Protein AF-A0A960Y4C8-F1 (afdb_monomer_lite)

Foldseek 3Di:
DPVVVVVVVVVVVVVVVCVVVQVVVQVVLLVVQVVQADPVVLDGDDDPVNVCCVVCVVVVLVVLLVVLVVLLVCLVVPVVSVVCNVVSVVSNCCSCVPCNPCVPPPPPQFQQADDSSQDVSSNHDDDHDRSVDGRGDRNVVVVVVPDD

Sequence (148 aa):
MSLLLSKRWGWVFPLLCIIVLIPISNAYDVALSQLFYRPEIKKFTNTEFLSIVYRYAQLPALLTGIAAGLLWFAAPLLPKIKRYRPYLAVLALTLALGPGLLVNVVLKPNWGRPRPRHVIELGGEAKFRPFYSPNWGPWKRDFYKSMP

pLDDT: mean 85.05, std 11.82, range [46.34, 97.69]

Secondary structure (DSSP, 8-state):
--HHHHHHHHHHHHHHHHHHHHHHHHHHHHHHHHHHEETTTTEE---HHHHHHHHHTTHHHHHHHHHHHHHHHHGGG-HHHHTTHHHHHHHHHHHIIIIIIIIIIIIHHHS-PPPGGGBGGGTSSBPP--TTS---S-HHHHHHHS--

Structure (mmCIF, N/CA/C/O backbone):
data_AF-A0A960Y4C8-F1
#
_entry.id   AF-A0A960Y4C8-F1
#
loop_
_atom_site.group_PDB
_atom_site.id
_atom_site.type_symbol
_atom_site.label_atom_id
_atom_site.label_alt_id
_atom_site.label_comp_id
_atom_site.label_asym_id
_atom_site.label_entity_id
_atom_site.label_seq_id
_atom_site.pdbx_PDB_ins_code
_atom_site.Cartn_x
_atom_site.Cartn_y
_atom_site.Cartn_z
_atom_site.occupancy
_atom_site.B_iso_or_equiv
_atom_site.auth_seq_id
_atom_site.auth_comp_id
_atom_site.auth_asym_id
_atom_site.auth_atom_id
_atom_site.pdbx_PDB_model_num
ATOM 1 N N . MET A 1 1 ? -11.986 38.921 3.026 1.00 46.34 1 MET A N 1
ATOM 2 C CA . MET A 1 1 ? -12.014 38.083 1.801 1.00 46.34 1 MET A CA 1
ATOM 3 C C . MET A 1 1 ? -10.625 37.600 1.343 1.00 46.34 1 MET A C 1
ATOM 5 O O . MET A 1 1 ? -10.553 36.583 0.673 1.00 46.34 1 MET A O 1
ATOM 9 N N . SER A 1 2 ? -9.518 38.267 1.704 1.00 54.50 2 SER A N 1
ATOM 10 C CA . SER A 1 2 ? -8.148 37.930 1.255 1.00 54.50 2 SER A CA 1
ATOM 11 C C . SER A 1 2 ? -7.470 36.764 2.003 1.00 54.50 2 SER A C 1
ATOM 13 O O . SER A 1 2 ? -6.623 36.083 1.434 1.00 54.50 2 SER A O 1
ATOM 15 N N . LEU A 1 3 ? -7.869 36.475 3.247 1.00 53.94 3 LEU A N 1
ATOM 16 C CA . LEU A 1 3 ? -7.278 35.413 4.085 1.00 53.94 3 LEU A CA 1
ATOM 17 C C . LEU A 1 3 ? -7.682 33.977 3.692 1.00 53.94 3 LEU A C 1
ATOM 19 O O . LEU A 1 3 ? -6.977 33.026 4.017 1.00 53.94 3 LEU A O 1
ATOM 23 N N . LEU A 1 4 ? -8.797 33.800 2.974 1.00 55.81 4 LEU A N 1
ATOM 24 C CA . LEU A 1 4 ? -9.246 32.483 2.496 1.00 55.81 4 LEU A CA 1
ATOM 25 C C . LEU A 1 4 ? -8.538 32.046 1.202 1.00 55.81 4 LEU A C 1
ATOM 27 O O . LEU A 1 4 ? -8.484 30.848 0.921 1.00 55.81 4 LEU A O 1
ATOM 31 N N . LEU A 1 5 ? -7.975 32.988 0.433 1.00 54.94 5 LEU A N 1
ATOM 32 C CA . LEU A 1 5 ? -7.253 32.681 -0.804 1.00 54.94 5 LEU A CA 1
ATOM 33 C C . LEU A 1 5 ? -5.827 32.177 -0.543 1.00 54.94 5 LEU A C 1
ATOM 35 O O . LEU A 1 5 ? -5.425 31.207 -1.178 1.00 54.94 5 LEU A O 1
ATOM 39 N N . SER A 1 6 ? -5.081 32.747 0.411 1.00 60.97 6 SER A N 1
ATOM 40 C CA . SER A 1 6 ? -3.677 32.363 0.667 1.00 60.97 6 SER A CA 1
ATOM 41 C C . SER A 1 6 ? -3.518 30.922 1.172 1.00 60.97 6 SER A C 1
ATOM 43 O O . SER A 1 6 ? -2.559 30.239 0.819 1.00 60.97 6 SER A O 1
ATOM 45 N N . LYS A 1 7 ? -4.500 30.407 1.923 1.00 61.50 7 LYS A N 1
ATOM 46 C CA . LYS A 1 7 ? -4.479 29.043 2.480 1.00 61.50 7 LYS A CA 1
ATOM 47 C C . LYS A 1 7 ? -4.680 27.941 1.426 1.00 61.50 7 LYS A C 1
ATOM 49 O O . LYS A 1 7 ? -4.303 26.796 1.666 1.00 61.50 7 LYS A O 1
ATOM 54 N N . ARG A 1 8 ? -5.245 28.262 0.253 1.00 62.66 8 ARG A N 1
ATOM 55 C CA . ARG A 1 8 ? -5.460 27.296 -0.845 1.00 62.66 8 ARG A CA 1
ATOM 56 C C . ARG A 1 8 ? -4.193 27.039 -1.665 1.00 62.66 8 ARG A C 1
ATOM 58 O O . ARG A 1 8 ? -4.017 25.930 -2.159 1.00 62.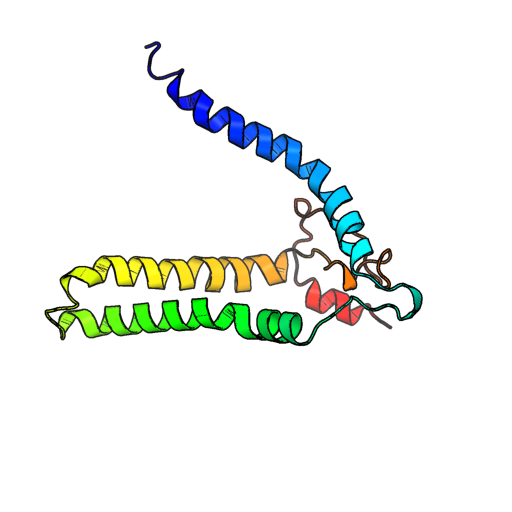66 8 ARG A O 1
ATOM 65 N N . TRP A 1 9 ? -3.277 28.006 -1.737 1.00 70.56 9 TRP A N 1
ATOM 66 C CA . TRP A 1 9 ? -2.018 27.870 -2.483 1.00 70.56 9 TRP A CA 1
ATOM 67 C C . TRP A 1 9 ? -1.063 26.828 -1.892 1.00 70.56 9 TRP A C 1
ATOM 69 O O . TRP A 1 9 ? -0.319 26.197 -2.642 1.00 70.56 9 TRP A O 1
ATOM 79 N N . GLY A 1 10 ? -1.154 26.566 -0.582 1.00 77.56 10 GLY A N 1
ATOM 80 C CA . GLY A 1 10 ? -0.379 25.510 0.078 1.00 77.56 10 GLY A CA 1
ATOM 81 C C . GLY A 1 10 ? -0.645 24.105 -0.475 1.00 77.56 10 GLY A C 1
ATOM 82 O O . GLY A 1 10 ? 0.245 23.265 -0.427 1.00 77.56 10 GLY A O 1
ATOM 83 N N . TRP A 1 11 ? -1.829 23.860 -1.053 1.00 82.44 11 TRP A N 1
ATOM 84 C CA . TRP A 1 11 ? -2.172 22.593 -1.716 1.00 82.44 11 TRP A CA 1
ATOM 85 C C . TRP A 1 11 ? -2.004 22.640 -3.237 1.00 82.44 11 TRP A C 1
ATOM 87 O O . TRP A 1 11 ? -1.771 21.609 -3.862 1.00 82.44 11 TRP A O 1
ATOM 97 N N . VAL A 1 12 ? -2.078 23.829 -3.840 1.00 85.06 12 VAL A N 1
ATOM 98 C CA . VAL A 1 12 ? -1.857 24.010 -5.284 1.00 85.06 12 VAL A CA 1
ATOM 99 C C . VAL A 1 12 ? -0.420 23.661 -5.654 1.00 85.06 12 VAL A C 1
ATOM 101 O O . VAL A 1 12 ? -0.205 22.957 -6.635 1.00 85.06 12 VAL A O 1
ATOM 104 N N . PHE A 1 13 ? 0.553 24.089 -4.848 1.00 87.38 13 PHE A N 1
ATOM 105 C CA . PHE A 1 13 ? 1.961 23.782 -5.087 1.00 87.38 13 PHE A CA 1
ATOM 106 C C . PHE A 1 13 ? 2.256 22.267 -5.138 1.00 87.38 13 PHE A C 1
ATOM 108 O O . PHE A 1 13 ? 2.740 21.813 -6.174 1.00 87.38 13 PHE A O 1
ATOM 115 N N . PRO A 1 14 ? 1.918 21.441 -4.122 1.00 88.00 14 PRO A N 1
ATOM 116 C CA . PRO A 1 14 ? 2.167 20.001 -4.193 1.00 88.00 14 PRO A CA 1
ATOM 117 C C . PRO A 1 14 ? 1.369 19.312 -5.308 1.00 88.00 14 PRO A C 1
ATOM 119 O O . PRO A 1 14 ? 1.888 18.385 -5.922 1.00 88.00 14 PRO A O 1
ATOM 122 N N . LEU A 1 15 ? 0.151 19.767 -5.627 1.00 88.38 15 LEU A N 1
ATOM 123 C CA . LEU A 1 15 ? -0.616 19.227 -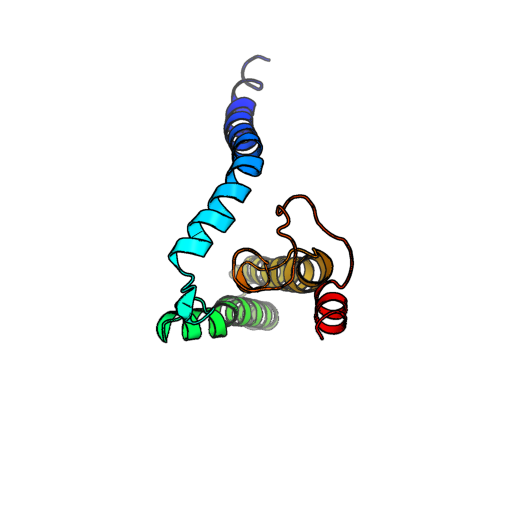6.758 1.00 88.38 15 LEU A CA 1
ATOM 124 C C . LEU A 1 15 ? 0.052 19.527 -8.104 1.00 88.38 15 LEU A C 1
ATOM 126 O O . LEU A 1 15 ? 0.157 18.632 -8.940 1.00 88.38 15 LEU A O 1
ATOM 130 N N . LEU A 1 16 ? 0.550 20.750 -8.301 1.00 88.06 16 LEU A N 1
ATOM 131 C CA . LEU A 1 16 ? 1.315 21.118 -9.493 1.00 88.06 16 LEU A CA 1
ATOM 132 C C . LEU A 1 16 ? 2.618 20.323 -9.583 1.00 88.06 16 LEU A C 1
ATOM 134 O O . LEU A 1 16 ? 2.922 19.791 -10.648 1.00 88.06 16 LEU A O 1
ATOM 138 N N . CYS A 1 17 ? 3.346 20.169 -8.472 1.00 86.62 17 CYS A N 1
ATOM 139 C CA . CYS A 1 17 ? 4.529 19.314 -8.426 1.00 86.62 17 CYS A CA 1
ATOM 140 C C . CYS A 1 17 ? 4.191 17.879 -8.838 1.00 86.62 17 CYS A C 1
ATOM 142 O O . CYS A 1 17 ? 4.893 17.315 -9.671 1.00 86.62 17 CYS A O 1
ATOM 144 N N . ILE A 1 18 ? 3.101 17.300 -8.323 1.00 85.69 18 ILE A N 1
ATOM 145 C CA . ILE A 1 18 ? 2.655 15.962 -8.729 1.00 85.69 18 ILE A CA 1
ATOM 146 C C . ILE A 1 18 ? 2.401 15.936 -10.238 1.00 85.69 18 ILE A C 1
ATOM 148 O O . ILE A 1 18 ? 3.001 15.114 -10.920 1.00 85.69 18 ILE A O 1
ATOM 152 N N . ILE A 1 19 ? 1.597 16.856 -10.778 1.00 86.12 19 ILE A N 1
ATOM 153 C CA . ILE A 1 19 ? 1.255 16.897 -12.211 1.00 86.12 19 ILE A CA 1
ATOM 154 C C . ILE A 1 19 ? 2.506 16.967 -13.098 1.00 86.12 19 ILE A C 1
ATOM 156 O O . ILE A 1 19 ? 2.594 16.237 -14.084 1.00 86.12 19 ILE A O 1
ATOM 160 N N . VAL A 1 20 ? 3.486 17.794 -12.728 1.00 85.31 20 VAL A N 1
ATOM 161 C CA . VAL A 1 20 ? 4.747 17.941 -13.472 1.00 85.31 20 VAL A CA 1
ATOM 162 C C . VAL A 1 20 ? 5.622 16.686 -13.364 1.00 85.31 20 VAL A C 1
ATOM 164 O O . VAL A 1 20 ? 6.256 16.290 -14.341 1.00 85.31 20 VAL A O 1
ATOM 167 N N . LEU A 1 21 ? 5.640 16.022 -12.206 1.00 83.00 21 LEU A N 1
ATOM 168 C CA . LEU A 1 21 ? 6.455 14.824 -11.975 1.00 83.00 21 LEU A CA 1
ATOM 169 C C . LEU A 1 21 ? 5.876 13.554 -12.626 1.00 83.00 21 LEU A C 1
ATOM 171 O O . LEU A 1 21 ? 6.634 12.628 -12.927 1.00 83.00 21 LEU A O 1
ATOM 175 N N . ILE A 1 22 ? 4.563 13.497 -12.882 1.00 81.44 22 ILE A N 1
ATOM 176 C CA . ILE A 1 22 ? 3.884 12.345 -13.507 1.00 81.44 22 ILE A CA 1
ATOM 177 C C . ILE A 1 22 ? 4.562 11.889 -14.820 1.00 81.44 22 ILE A C 1
ATOM 179 O O . ILE A 1 22 ? 4.958 10.723 -14.890 1.00 81.44 22 ILE A O 1
ATOM 183 N N . PRO A 1 23 ? 4.728 12.731 -15.860 1.00 78.25 23 PRO A N 1
ATOM 184 C CA . PRO A 1 23 ? 5.3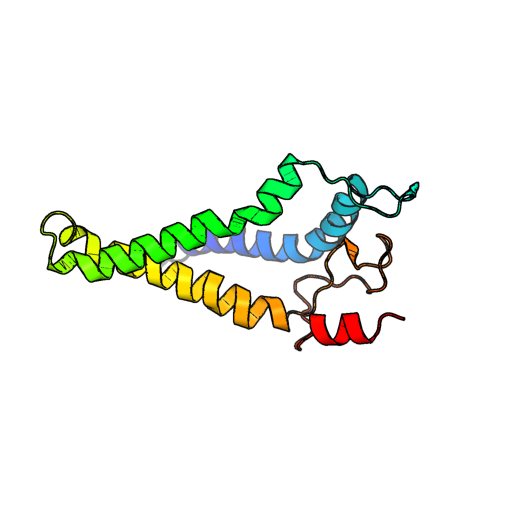06 12.294 -17.136 1.00 78.25 23 PRO A CA 1
ATOM 185 C C . PRO A 1 23 ? 6.788 11.924 -17.019 1.00 78.25 23 PRO A C 1
ATOM 187 O O . PRO A 1 23 ? 7.244 10.977 -17.660 1.00 78.25 23 PRO A O 1
ATOM 190 N N . ILE A 1 24 ? 7.514 12.632 -16.152 1.00 79.06 24 ILE A N 1
ATOM 191 C CA . ILE A 1 24 ? 8.944 12.436 -15.905 1.00 79.06 24 ILE A CA 1
ATOM 192 C C . ILE A 1 24 ? 9.207 11.057 -15.268 1.00 79.06 24 ILE A C 1
ATOM 194 O O . ILE A 1 24 ? 10.202 10.398 -15.572 1.00 79.06 24 ILE A O 1
ATOM 198 N N . SER A 1 25 ? 8.285 10.574 -14.431 1.00 78.75 25 SER A N 1
ATOM 199 C CA . SER A 1 25 ? 8.437 9.298 -13.722 1.00 78.75 25 SER A CA 1
ATOM 200 C C . SER A 1 25 ? 8.579 8.072 -14.637 1.00 78.75 25 SER A C 1
ATOM 202 O O . SER A 1 25 ? 9.204 7.095 -14.237 1.00 78.75 25 SER A O 1
ATOM 204 N N . ASN A 1 26 ? 8.058 8.114 -15.869 1.00 80.25 26 ASN A N 1
ATOM 205 C CA . ASN A 1 26 ? 8.095 6.967 -16.783 1.00 80.25 26 ASN A CA 1
ATOM 206 C C . ASN A 1 26 ? 9.513 6.640 -17.263 1.00 80.25 26 ASN A C 1
ATOM 208 O O . ASN A 1 26 ? 9.893 5.473 -17.315 1.00 80.25 26 ASN A O 1
ATOM 212 N N . ALA A 1 27 ? 10.289 7.671 -17.610 1.00 77.25 27 ALA A N 1
ATOM 213 C CA . ALA A 1 27 ? 11.667 7.497 -18.057 1.00 77.25 27 ALA A CA 1
ATOM 214 C C . ALA A 1 27 ? 12.534 6.952 -16.914 1.00 77.25 27 ALA A C 1
ATOM 216 O O . ALA A 1 27 ? 13.333 6.037 -17.113 1.00 77.25 27 ALA A O 1
ATOM 217 N N . TYR A 1 28 ? 12.312 7.457 -15.696 1.00 83.25 28 TYR A N 1
ATOM 218 C CA . TYR A 1 28 ? 13.007 6.973 -14.508 1.00 83.25 28 TYR A CA 1
ATOM 219 C C . TYR A 1 28 ? 12.604 5.549 -14.114 1.00 83.25 28 TYR A C 1
ATOM 221 O O . TYR A 1 28 ? 13.466 4.795 -13.682 1.00 83.25 28 TYR A O 1
ATOM 229 N N . ASP A 1 29 ? 11.345 5.143 -14.295 1.00 82.12 29 ASP A N 1
ATOM 230 C CA . ASP A 1 29 ? 10.884 3.778 -13.989 1.00 82.12 29 ASP A CA 1
ATOM 231 C C . ASP A 1 29 ? 11.668 2.716 -14.781 1.00 82.12 29 ASP A C 1
ATOM 233 O O . ASP A 1 29 ? 12.156 1.737 -14.207 1.00 82.12 29 ASP A O 1
ATOM 237 N N . VAL A 1 30 ? 11.862 2.935 -16.088 1.00 82.50 30 VAL A N 1
ATOM 238 C CA . VAL A 1 30 ? 12.650 2.027 -16.941 1.00 82.50 30 VAL A CA 1
ATOM 239 C C . VAL A 1 30 ? 14.142 2.144 -16.636 1.00 82.50 30 VAL A C 1
ATOM 241 O O . VAL A 1 30 ? 14.790 1.119 -16.424 1.00 82.50 30 VAL A O 1
ATOM 244 N N . ALA A 1 31 ? 14.681 3.365 -16.545 1.00 87.19 31 ALA A N 1
ATOM 245 C CA . ALA A 1 31 ? 16.104 3.584 -16.280 1.00 87.19 31 ALA A CA 1
ATOM 246 C C . ALA A 1 31 ? 16.549 2.972 -14.940 1.00 87.19 31 ALA A C 1
ATOM 248 O O . ALA A 1 31 ? 17.568 2.290 -14.870 1.00 87.19 31 ALA A O 1
ATOM 249 N N . LEU A 1 32 ? 15.753 3.136 -13.878 1.00 87.94 32 LEU A N 1
ATOM 250 C CA . LEU A 1 32 ? 16.022 2.514 -12.580 1.00 87.94 32 LEU A CA 1
ATOM 251 C C . LEU A 1 32 ? 15.889 0.992 -12.645 1.00 87.94 32 LEU A C 1
ATOM 253 O O . LEU A 1 32 ? 16.686 0.283 -12.035 1.00 87.94 32 LEU A O 1
ATOM 257 N N . SER A 1 33 ? 14.916 0.471 -13.398 1.00 88.25 33 SER A N 1
ATOM 258 C CA . SER A 1 33 ? 14.748 -0.977 -13.569 1.00 88.25 33 SER A CA 1
ATOM 259 C C . SER A 1 33 ? 15.947 -1.621 -14.274 1.00 88.25 33 SER A C 1
ATOM 261 O O . SER A 1 33 ? 16.321 -2.742 -13.926 1.00 88.25 33 SER A O 1
ATOM 263 N N . GLN A 1 34 ? 16.580 -0.914 -15.215 1.00 88.00 34 GLN A N 1
ATOM 264 C CA . GLN A 1 34 ? 17.784 -1.383 -15.911 1.00 88.00 34 GLN A CA 1
ATOM 265 C C . GLN A 1 34 ? 18.978 -1.568 -14.965 1.00 88.00 34 GLN A C 1
ATOM 267 O O . GLN A 1 34 ? 19.735 -2.514 -15.150 1.00 88.00 34 GLN A O 1
ATOM 272 N N . LEU A 1 35 ? 19.106 -0.755 -13.907 1.00 89.19 35 LEU A N 1
ATOM 273 C CA . LEU A 1 35 ? 20.189 -0.892 -12.917 1.00 89.19 35 LEU A CA 1
ATOM 274 C C . LEU A 1 35 ? 20.169 -2.243 -12.185 1.00 89.19 35 LEU A C 1
ATOM 276 O O . LEU A 1 35 ? 21.207 -2.733 -11.747 1.00 89.19 35 LEU A O 1
ATOM 280 N N . PHE A 1 36 ? 18.990 -2.855 -12.045 1.00 88.50 36 PHE A N 1
ATOM 281 C CA . PHE A 1 36 ? 18.823 -4.144 -11.368 1.00 88.50 36 PHE A CA 1
ATOM 282 C C . PHE A 1 36 ? 18.724 -5.325 -12.337 1.00 88.50 36 PHE A C 1
ATOM 284 O O . PHE A 1 36 ? 18.732 -6.479 -11.892 1.00 88.50 36 PHE A O 1
ATOM 291 N N . TYR A 1 37 ? 18.619 -5.063 -13.639 1.00 89.81 37 TYR A N 1
ATOM 292 C CA . TYR A 1 37 ? 18.473 -6.078 -14.672 1.00 89.81 37 TYR A CA 1
ATOM 293 C C . TYR A 1 37 ? 19.840 -6.534 -15.187 1.00 89.81 37 TYR A C 1
ATOM 295 O O . TYR A 1 37 ? 20.674 -5.722 -15.577 1.00 89.81 37 TYR A O 1
ATOM 303 N N . ARG A 1 38 ? 20.073 -7.850 -15.210 1.00 88.19 38 ARG A N 1
ATOM 304 C CA . ARG A 1 38 ? 21.286 -8.445 -15.780 1.00 88.19 38 ARG A CA 1
ATOM 305 C C . ARG A 1 38 ? 20.976 -8.976 -17.183 1.00 88.19 38 ARG A C 1
ATOM 307 O O . ARG A 1 38 ? 20.319 -10.019 -17.281 1.00 88.19 38 ARG A O 1
ATOM 314 N N . PRO A 1 39 ? 21.432 -8.298 -18.256 1.00 85.88 39 PRO A N 1
ATOM 315 C CA . PRO A 1 39 ? 21.081 -8.666 -19.628 1.00 85.88 39 PRO A CA 1
ATOM 316 C C . PRO A 1 39 ? 21.636 -10.037 -20.034 1.00 85.88 39 PRO A C 1
ATOM 318 O O . PRO A 1 39 ? 20.961 -10.764 -20.755 1.00 85.88 39 PRO A O 1
ATOM 321 N N . GLU A 1 40 ? 22.799 -10.427 -19.503 1.00 86.94 40 GLU A N 1
ATOM 322 C CA . GLU A 1 40 ? 23.464 -11.712 -19.780 1.00 86.94 40 GLU A CA 1
ATOM 323 C C . GLU A 1 40 ? 22.592 -12.922 -19.424 1.00 86.94 40 GLU A C 1
ATOM 325 O O . GLU A 1 40 ? 22.484 -13.877 -20.186 1.00 86.94 40 GLU A O 1
ATOM 330 N N . ILE A 1 41 ? 21.928 -12.863 -18.268 1.00 84.75 41 ILE A N 1
ATOM 331 C CA . ILE A 1 41 ? 21.103 -13.955 -17.732 1.00 84.75 41 ILE A CA 1
ATOM 332 C C . ILE A 1 41 ? 19.598 -13.696 -17.888 1.00 84.75 41 ILE A C 1
ATOM 334 O O . ILE A 1 41 ? 18.791 -14.472 -17.373 1.00 84.75 41 ILE A O 1
ATOM 338 N N . LYS A 1 42 ? 19.219 -12.589 -18.545 1.00 83.25 42 LYS A N 1
ATOM 339 C CA . LYS A 1 42 ? 17.837 -12.100 -18.714 1.00 83.25 42 LYS A CA 1
ATOM 340 C C . LYS A 1 42 ? 17.007 -12.117 -17.423 1.00 83.25 42 LYS A C 1
ATOM 342 O O . LYS A 1 42 ? 15.834 -12.494 -17.413 1.00 83.25 42 LYS A O 1
ATOM 347 N N . LYS A 1 43 ? 17.618 -11.743 -16.295 1.00 84.19 43 LYS A N 1
ATOM 348 C CA . LYS A 1 43 ? 16.985 -11.793 -14.966 1.00 84.19 43 LYS A CA 1
ATOM 349 C C . LYS A 1 43 ? 17.274 -10.538 -14.158 1.00 84.19 43 LYS A C 1
ATOM 351 O O . LYS A 1 43 ? 18.333 -9.930 -14.263 1.00 84.19 43 LYS A O 1
ATOM 356 N N . PHE A 1 44 ? 16.319 -10.189 -13.304 1.00 86.12 44 PHE A N 1
ATOM 357 C CA . PHE A 1 44 ? 16.513 -9.170 -12.281 1.00 86.12 44 PHE A CA 1
ATOM 358 C C . PHE A 1 44 ? 17.330 -9.738 -11.128 1.00 86.12 44 PHE A C 1
ATOM 360 O O . PHE A 1 44 ? 17.165 -10.900 -10.748 1.00 86.12 44 PHE A O 1
ATOM 367 N N . THR A 1 45 ? 18.180 -8.895 -10.554 1.00 85.81 45 THR A N 1
ATOM 368 C CA . THR A 1 45 ? 18.899 -9.201 -9.322 1.00 85.81 45 THR A CA 1
ATOM 369 C C . THR A 1 45 ? 17.879 -9.431 -8.213 1.00 85.81 45 THR A C 1
ATOM 371 O O . THR A 1 45 ? 17.064 -8.562 -7.911 1.00 85.81 45 THR A O 1
ATOM 374 N N . ASN A 1 46 ? 17.911 -10.621 -7.623 1.00 85.06 46 ASN A N 1
ATOM 375 C CA . ASN A 1 46 ? 17.044 -10.994 -6.519 1.00 85.06 46 ASN A CA 1
ATOM 376 C C . ASN A 1 46 ? 17.918 -11.541 -5.396 1.00 85.06 46 ASN A C 1
ATOM 378 O O . ASN A 1 46 ? 18.670 -12.491 -5.607 1.00 85.06 46 ASN A O 1
ATOM 382 N N . THR A 1 47 ? 17.835 -10.925 -4.224 1.00 89.00 47 THR A N 1
ATOM 383 C CA . THR A 1 47 ? 18.473 -11.432 -3.010 1.00 89.00 47 THR A CA 1
ATOM 384 C C . THR A 1 47 ? 17.461 -12.244 -2.215 1.00 89.00 47 THR A C 1
ATOM 386 O O . THR A 1 47 ? 16.250 -12.043 -2.330 1.00 89.00 47 THR A O 1
ATOM 389 N N . GLU A 1 48 ? 17.943 -13.149 -1.369 1.00 89.69 48 GLU A N 1
ATOM 390 C CA . GLU A 1 48 ? 17.070 -13.924 -0.487 1.00 89.69 48 GLU A CA 1
ATOM 391 C C . GLU A 1 48 ? 16.193 -13.003 0.377 1.00 89.69 48 GLU A C 1
ATOM 393 O O . GLU A 1 48 ? 14.976 -13.179 0.441 1.00 89.69 48 GLU A O 1
ATOM 398 N N . PHE A 1 49 ? 16.776 -11.925 0.908 1.00 92.06 49 PHE A N 1
ATOM 399 C CA . PHE A 1 49 ? 16.047 -10.890 1.639 1.00 92.06 49 PHE A CA 1
ATOM 400 C C . PHE A 1 49 ? 14.906 -10.262 0.821 1.00 92.06 49 PHE A C 1
ATOM 402 O O . PHE A 1 49 ? 13.770 -10.204 1.293 1.00 92.06 49 PHE A O 1
ATOM 409 N N . LEU A 1 50 ? 15.167 -9.833 -0.421 1.00 88.69 50 LEU A N 1
ATOM 410 C CA . LEU A 1 50 ? 14.132 -9.257 -1.290 1.00 88.69 50 LEU A CA 1
ATOM 411 C C . LEU A 1 50 ? 13.008 -10.257 -1.569 1.00 88.69 50 LEU A C 1
ATOM 413 O O . LEU A 1 50 ? 11.841 -9.869 -1.610 1.00 88.69 50 LEU A O 1
ATOM 417 N N . SER A 1 51 ? 13.338 -11.540 -1.715 1.00 88.50 51 SER A N 1
ATOM 418 C CA . SER A 1 51 ? 12.345 -12.591 -1.935 1.00 88.50 51 SER A CA 1
ATOM 419 C C . SER A 1 51 ? 11.423 -12.793 -0.723 1.00 88.50 51 SER A C 1
ATOM 421 O O . SER A 1 51 ? 10.208 -12.937 -0.894 1.00 88.50 51 SER A O 1
ATOM 423 N N . ILE A 1 52 ? 11.976 -12.721 0.494 1.00 92.62 52 ILE A N 1
ATOM 424 C CA . ILE A 1 52 ? 11.232 -12.795 1.759 1.00 92.62 52 ILE A CA 1
ATOM 425 C C . ILE A 1 52 ? 10.300 -11.591 1.871 1.00 92.62 52 ILE A C 1
ATOM 427 O O . ILE A 1 52 ? 9.095 -11.759 2.071 1.00 92.62 52 ILE A O 1
ATOM 431 N N . VAL A 1 53 ? 10.827 -10.381 1.669 1.00 92.69 53 VAL A N 1
ATOM 432 C CA . VAL A 1 53 ? 10.022 -9.153 1.700 1.00 92.69 53 VAL A CA 1
ATOM 433 C C . VAL A 1 53 ? 8.913 -9.220 0.653 1.00 92.69 53 VAL A C 1
ATOM 435 O O . VAL A 1 53 ? 7.756 -8.980 0.977 1.00 92.69 53 VAL A O 1
ATOM 438 N N . TYR A 1 54 ? 9.216 -9.620 -0.583 1.00 87.50 54 TYR A N 1
ATOM 439 C CA . TYR A 1 54 ? 8.218 -9.727 -1.648 1.00 87.50 54 TYR A CA 1
ATOM 440 C C . TYR A 1 54 ? 7.090 -10.708 -1.304 1.00 87.50 54 TYR A C 1
ATOM 442 O O . TYR A 1 54 ? 5.922 -10.426 -1.580 1.00 87.50 54 TYR A O 1
ATOM 450 N N . ARG A 1 55 ? 7.425 -11.848 -0.685 1.00 90.00 55 ARG A N 1
ATOM 451 C CA . ARG A 1 55 ? 6.453 -12.883 -0.311 1.00 90.00 55 ARG A CA 1
ATOM 452 C C . ARG A 1 55 ? 5.596 -12.476 0.887 1.00 90.00 55 ARG A C 1
ATOM 454 O O . ARG A 1 55 ? 4.404 -12.771 0.898 1.00 90.00 55 ARG A O 1
ATOM 461 N N . TYR A 1 56 ? 6.181 -11.801 1.875 1.00 93.44 56 TYR A N 1
ATOM 462 C CA . TYR A 1 56 ? 5.530 -11.561 3.165 1.00 93.44 56 TYR A CA 1
ATOM 463 C C . TYR A 1 56 ? 5.117 -10.111 3.420 1.00 93.44 56 TYR A C 1
ATOM 465 O O . TYR A 1 56 ? 4.428 -9.860 4.403 1.00 93.44 56 TYR A O 1
ATOM 473 N N . ALA A 1 57 ? 5.429 -9.159 2.535 1.00 91.00 57 ALA A N 1
ATOM 474 C CA . ALA A 1 57 ? 5.061 -7.745 2.703 1.00 91.00 57 ALA A CA 1
ATOM 475 C C . ALA A 1 57 ? 3.552 -7.513 2.890 1.00 91.00 57 ALA A C 1
ATOM 477 O O . ALA A 1 57 ? 3.142 -6.510 3.469 1.00 91.00 57 ALA A O 1
ATOM 478 N N . GLN A 1 58 ? 2.710 -8.429 2.408 1.00 90.56 58 GLN A N 1
ATOM 479 C CA . GLN A 1 58 ? 1.257 -8.337 2.552 1.00 90.56 58 GLN A CA 1
ATOM 480 C C . GLN A 1 58 ? 0.754 -8.830 3.916 1.00 90.56 58 GLN A C 1
ATOM 482 O O . GLN A 1 58 ? -0.322 -8.412 4.346 1.00 90.56 58 GLN A O 1
ATOM 487 N N . LEU A 1 59 ? 1.516 -9.691 4.603 1.00 93.88 59 LEU A N 1
ATOM 488 C CA . LEU A 1 59 ? 1.081 -10.306 5.856 1.00 93.88 59 LEU A CA 1
ATOM 489 C C . LEU A 1 59 ? 0.861 -9.287 6.977 1.00 93.88 59 LEU A C 1
ATOM 491 O O . LEU A 1 59 ? -0.205 -9.350 7.579 1.00 93.88 59 LEU A O 1
ATOM 495 N N . PRO A 1 60 ? 1.759 -8.318 7.254 1.00 94.06 60 PRO A N 1
ATOM 496 C CA . PRO A 1 60 ? 1.538 -7.367 8.343 1.00 94.06 60 PRO A CA 1
ATOM 497 C C . PRO A 1 60 ? 0.224 -6.599 8.195 1.00 94.06 60 PRO A C 1
ATOM 499 O O . PRO A 1 60 ? -0.536 -6.484 9.155 1.00 94.06 60 PRO A O 1
ATOM 502 N N . ALA A 1 61 ? -0.089 -6.135 6.982 1.00 93.06 61 ALA A N 1
ATOM 503 C CA . ALA A 1 61 ? -1.339 -5.435 6.703 1.00 93.06 61 ALA A CA 1
ATOM 504 C C . ALA A 1 61 ? -2.560 -6.352 6.886 1.00 93.06 61 ALA A C 1
ATOM 506 O O . ALA A 1 61 ? -3.543 -5.946 7.506 1.00 93.06 61 ALA A O 1
ATOM 507 N N . LEU A 1 62 ? -2.484 -7.594 6.397 1.00 94.00 62 LEU A N 1
ATOM 508 C CA . LEU A 1 62 ? -3.561 -8.574 6.542 1.00 94.00 62 LEU A CA 1
ATOM 509 C C . LEU A 1 62 ? -3.809 -8.927 8.014 1.00 94.00 62 LEU A C 1
ATOM 511 O O . LEU A 1 62 ? -4.942 -8.838 8.480 1.00 94.00 62 LEU A O 1
ATOM 515 N N . LEU A 1 63 ? -2.754 -9.275 8.753 1.00 96.69 63 LEU A N 1
ATOM 516 C CA . LEU A 1 63 ? -2.829 -9.625 10.171 1.00 96.69 63 LEU A CA 1
ATOM 517 C C . LEU A 1 63 ? -3.356 -8.454 11.001 1.00 96.69 63 LEU A C 1
ATOM 519 O O . LEU A 1 63 ? -4.215 -8.655 11.854 1.00 96.69 63 LEU A O 1
ATOM 523 N N . THR A 1 64 ? -2.912 -7.229 10.707 1.00 96.69 64 THR A N 1
ATOM 524 C CA . THR A 1 64 ? -3.401 -6.020 11.386 1.00 96.69 64 THR A CA 1
ATOM 525 C C . THR A 1 64 ? -4.887 -5.790 11.116 1.00 96.69 64 THR A C 1
ATOM 527 O O . THR A 1 64 ? -5.640 -5.515 12.047 1.00 96.69 64 THR A O 1
ATOM 530 N N . GLY A 1 65 ? -5.333 -5.942 9.865 1.00 96.38 65 GLY A N 1
ATOM 531 C CA . GLY A 1 65 ? -6.745 -5.800 9.501 1.00 96.38 65 GLY A CA 1
ATOM 532 C C . GLY A 1 65 ? -7.633 -6.859 10.156 1.00 96.38 65 GLY A C 1
ATOM 533 O O . GLY A 1 65 ? -8.672 -6.518 10.722 1.00 96.38 65 GLY A O 1
ATOM 534 N N . ILE A 1 66 ? -7.199 -8.124 10.144 1.00 97.00 66 ILE A N 1
ATOM 535 C CA . ILE A 1 66 ? -7.913 -9.233 10.794 1.00 97.00 66 ILE A CA 1
ATOM 536 C C . ILE A 1 66 ? -7.974 -9.012 12.306 1.00 97.00 66 ILE A C 1
ATOM 538 O O . ILE A 1 66 ? -9.058 -9.062 12.883 1.00 97.00 66 ILE A O 1
ATOM 542 N N . ALA A 1 67 ? -6.842 -8.715 12.948 1.00 97.62 67 ALA A N 1
ATOM 543 C CA . ALA A 1 67 ? -6.793 -8.463 14.385 1.00 97.62 67 ALA A CA 1
ATOM 544 C C . ALA A 1 67 ? -7.692 -7.282 14.776 1.00 97.62 67 ALA A C 1
ATOM 546 O O . ALA A 1 67 ? -8.455 -7.386 15.735 1.00 97.62 67 ALA A O 1
ATOM 547 N N . ALA A 1 68 ? -7.673 -6.189 14.006 1.00 97.12 68 ALA A N 1
ATOM 548 C CA . ALA A 1 68 ? -8.552 -5.047 14.233 1.00 97.12 68 ALA A CA 1
ATOM 549 C C . ALA A 1 68 ? -10.038 -5.427 14.122 1.00 97.12 68 ALA A C 1
ATOM 551 O O . ALA A 1 68 ? -10.830 -5.028 14.974 1.00 97.12 68 ALA A O 1
ATOM 552 N N . GLY A 1 69 ? -10.411 -6.237 13.125 1.00 96.88 69 GLY A N 1
ATOM 553 C CA . GLY A 1 69 ? -11.778 -6.734 12.953 1.00 96.88 69 GLY A CA 1
ATOM 554 C C . GLY A 1 69 ? -12.238 -7.643 14.098 1.00 96.88 69 GLY A C 1
ATOM 555 O O . GLY A 1 69 ? -13.329 -7.452 14.637 1.00 96.88 69 GLY A O 1
ATOM 556 N N . LEU A 1 70 ? -11.390 -8.583 14.527 1.00 97.44 70 LEU A N 1
ATOM 557 C CA . LEU A 1 70 ? -11.684 -9.478 15.652 1.00 97.44 70 LEU A CA 1
ATOM 558 C C . LEU A 1 70 ? -11.821 -8.703 16.968 1.00 97.44 70 LEU A C 1
ATOM 560 O O . LEU A 1 70 ? -12.785 -8.900 17.708 1.00 97.44 70 LEU A O 1
ATOM 564 N N . LEU A 1 71 ? -10.900 -7.776 17.242 1.00 96.88 71 LEU A N 1
ATOM 565 C CA . LEU A 1 71 ? -10.965 -6.926 18.431 1.00 96.88 71 LEU A CA 1
ATOM 566 C C . LEU A 1 71 ? -12.172 -5.988 18.390 1.00 96.88 71 LEU A C 1
ATOM 568 O O . LEU A 1 71 ? -12.785 -5.751 19.427 1.00 96.88 71 LEU A O 1
ATOM 572 N N . TRP A 1 72 ? -12.548 -5.474 17.216 1.00 97.44 72 TRP A N 1
ATOM 573 C CA . TRP A 1 72 ? -13.757 -4.668 17.054 1.00 97.44 72 TRP A CA 1
ATOM 574 C C . TRP A 1 72 ? -15.024 -5.451 17.414 1.00 97.44 72 TRP A C 1
ATOM 576 O O . TRP A 1 72 ? -15.915 -4.909 18.080 1.00 97.44 72 TRP A O 1
ATOM 586 N N . PHE A 1 73 ? -15.084 -6.719 16.999 1.00 96.50 73 PHE A N 1
ATOM 587 C CA . PHE A 1 73 ? -16.188 -7.626 17.300 1.00 96.50 73 PHE A CA 1
ATOM 588 C C . PHE A 1 73 ? -16.231 -8.000 18.789 1.00 96.50 73 PHE A C 1
ATOM 590 O O . PHE A 1 73 ? -17.299 -7.974 19.393 1.00 96.50 73 PHE A O 1
ATOM 597 N N . ALA A 1 74 ? -15.073 -8.261 19.405 1.00 96.19 74 ALA A N 1
ATOM 598 C CA . ALA A 1 74 ? -14.957 -8.602 20.825 1.00 96.19 74 ALA A CA 1
ATOM 599 C C . ALA A 1 74 ? -15.068 -7.390 21.777 1.00 96.19 74 ALA A C 1
ATOM 601 O O . ALA A 1 74 ? -15.340 -7.558 22.966 1.00 96.19 74 ALA A O 1
ATOM 602 N N . ALA A 1 75 ? -14.884 -6.160 21.284 1.00 95.56 75 ALA A N 1
ATOM 603 C CA . ALA A 1 75 ? -14.856 -4.936 22.091 1.00 95.56 75 ALA A CA 1
ATOM 604 C C . ALA A 1 75 ? -16.065 -4.720 23.031 1.00 95.56 75 ALA A C 1
ATOM 606 O O . ALA A 1 75 ? -15.852 -4.188 24.122 1.00 95.56 75 ALA A O 1
ATOM 607 N N . PRO A 1 76 ? -17.317 -5.098 22.691 1.00 93.62 76 PRO A N 1
ATOM 608 C CA . PRO A 1 76 ? -18.450 -4.988 23.616 1.00 93.62 76 PRO A CA 1
ATOM 609 C C . PRO A 1 76 ? -18.299 -5.834 24.886 1.00 93.62 76 PRO A C 1
ATOM 611 O O . PRO A 1 76 ? -18.822 -5.442 25.926 1.00 93.62 76 PRO A O 1
ATOM 614 N N . LEU A 1 77 ? -17.569 -6.952 24.806 1.00 95.31 77 LEU A N 1
ATOM 615 C CA . LEU A 1 77 ? -17.333 -7.891 25.909 1.00 95.31 77 LEU A CA 1
ATOM 616 C C . LEU A 1 77 ? -16.102 -7.515 26.750 1.00 95.31 77 LEU A C 1
ATOM 618 O O . LEU A 1 77 ? -15.897 -8.060 27.830 1.00 95.31 77 LEU A O 1
ATOM 622 N N . LEU A 1 78 ? -15.272 -6.583 26.268 1.00 93.88 78 LEU A N 1
ATOM 623 C CA . LEU A 1 78 ? -13.985 -6.224 26.864 1.00 93.88 78 LEU A CA 1
ATOM 624 C C . LEU A 1 78 ? -13.972 -4.731 27.239 1.00 93.88 78 LEU A C 1
ATOM 626 O O . LEU A 1 78 ? -13.657 -3.889 26.391 1.00 93.88 78 LEU A O 1
ATOM 630 N N . PRO A 1 79 ? -14.245 -4.364 28.510 1.00 90.19 79 PRO A N 1
ATOM 631 C CA . PRO A 1 79 ? -14.364 -2.967 28.945 1.00 90.19 79 PRO A CA 1
ATOM 632 C C . PRO A 1 79 ? -13.142 -2.105 28.601 1.00 90.19 79 PRO A C 1
ATOM 634 O O . PRO A 1 79 ? -13.288 -0.952 28.200 1.00 90.19 79 PRO A O 1
ATOM 637 N N . LYS A 1 80 ? -11.937 -2.691 28.680 1.00 93.56 80 LYS A N 1
ATOM 638 C CA . LYS A 1 80 ? -10.665 -2.030 28.342 1.00 93.56 80 LYS A CA 1
ATOM 639 C C . LYS A 1 80 ? -10.556 -1.658 26.856 1.00 93.56 80 LYS A C 1
ATOM 641 O O . LYS A 1 80 ? -9.912 -0.671 26.522 1.00 93.56 80 LYS A O 1
ATOM 646 N N . ILE A 1 81 ? -11.188 -2.432 25.970 1.00 92.88 81 ILE A N 1
ATOM 647 C CA . ILE A 1 81 ? -11.097 -2.276 24.507 1.00 92.88 81 ILE A CA 1
ATOM 648 C C . ILE A 1 81 ? -12.284 -1.483 23.952 1.00 92.88 81 ILE A C 1
ATOM 650 O O . ILE A 1 81 ? -12.163 -0.837 22.913 1.00 92.88 81 ILE A O 1
ATOM 654 N N . LYS A 1 82 ? -13.416 -1.451 24.666 1.00 93.25 82 LYS A N 1
ATOM 655 C CA . LYS A 1 82 ? -14.642 -0.748 24.257 1.00 93.25 82 LYS A CA 1
ATOM 656 C C . LYS A 1 82 ? -14.398 0.702 23.818 1.00 93.25 82 LYS A C 1
ATOM 658 O O . LYS A 1 82 ? -14.958 1.125 22.808 1.00 93.25 82 LYS A O 1
ATOM 663 N N . ARG A 1 83 ? -13.518 1.440 24.515 1.00 95.19 83 ARG A N 1
ATOM 664 C CA . ARG A 1 83 ? -13.130 2.822 24.157 1.00 95.19 83 ARG A CA 1
ATOM 665 C C . ARG A 1 83 ? -12.462 2.919 22.779 1.00 95.19 83 ARG A C 1
ATOM 667 O O . ARG A 1 83 ? -12.586 3.945 22.117 1.00 95.19 83 ARG A O 1
ATOM 674 N N . TYR A 1 84 ? -11.780 1.863 22.340 1.00 96.00 84 TYR A N 1
ATOM 675 C CA . TYR A 1 84 ? -11.047 1.823 21.076 1.00 96.00 84 TYR A CA 1
ATOM 676 C C . TYR A 1 84 ? -11.861 1.289 19.894 1.00 96.00 84 TYR A C 1
ATOM 678 O O . TYR A 1 84 ? -11.398 1.349 18.755 1.00 96.00 84 TYR A O 1
ATOM 686 N N . ARG A 1 85 ? -13.087 0.806 20.133 1.00 95.38 85 ARG A N 1
ATOM 687 C CA . ARG A 1 85 ? -13.963 0.230 19.105 1.00 95.38 85 ARG A CA 1
ATOM 688 C C . ARG A 1 85 ? -14.097 1.092 17.835 1.00 95.38 85 ARG A C 1
ATOM 690 O O . ARG A 1 85 ? -13.915 0.528 16.762 1.00 95.38 85 ARG A O 1
ATOM 697 N N . PRO A 1 86 ? -14.349 2.416 17.869 1.00 96.62 86 PRO A N 1
ATOM 698 C CA . PRO A 1 86 ? -14.431 3.188 16.624 1.00 96.62 86 PRO A CA 1
ATOM 699 C C . PRO A 1 86 ? -13.116 3.172 15.826 1.00 96.62 86 PRO A C 1
ATOM 701 O O . PRO A 1 86 ? -13.148 3.004 14.611 1.00 96.62 86 PRO A O 1
ATOM 704 N N . TYR A 1 87 ? -11.959 3.252 16.490 1.00 97.19 87 TYR A N 1
ATOM 705 C CA . TYR A 1 87 ? -10.655 3.211 15.818 1.00 97.19 87 TYR A CA 1
ATOM 706 C C . TYR A 1 87 ? -10.365 1.840 15.199 1.00 97.19 87 TYR A C 1
ATOM 708 O O . TYR A 1 87 ? -9.854 1.767 14.084 1.00 97.19 87 TYR A O 1
ATOM 716 N N . LEU A 1 88 ? -10.742 0.754 15.884 1.00 97.12 88 LEU A N 1
ATOM 717 C CA . LEU A 1 88 ? -10.625 -0.608 15.357 1.00 97.12 88 LEU A CA 1
ATOM 718 C C . LEU A 1 88 ? -11.499 -0.810 14.110 1.00 97.12 88 LEU A C 1
ATOM 720 O O . LEU A 1 88 ? -11.038 -1.409 13.142 1.00 97.12 88 LEU A O 1
ATOM 724 N N . ALA A 1 89 ? -12.719 -0.255 14.101 1.00 97.06 89 ALA A N 1
ATOM 725 C CA . ALA A 1 89 ? -13.579 -0.255 12.915 1.00 97.06 89 ALA A CA 1
ATOM 726 C C . ALA A 1 89 ? -12.931 0.494 11.753 1.00 97.06 89 ALA A C 1
ATOM 728 O O . ALA A 1 89 ? -12.846 -0.049 10.656 1.00 97.06 89 ALA A O 1
ATOM 729 N N . VAL A 1 90 ? -12.454 1.720 11.988 1.00 97.69 90 VAL A N 1
ATOM 730 C CA . VAL A 1 90 ? -11.800 2.520 10.944 1.00 97.69 90 VAL A CA 1
ATOM 731 C C . VAL A 1 90 ? -10.596 1.775 10.374 1.00 97.69 90 VAL A C 1
ATOM 733 O O . VAL A 1 90 ? -10.470 1.676 9.156 1.00 97.69 90 VAL A O 1
ATOM 736 N N . LEU A 1 91 ? -9.747 1.201 11.227 1.00 97.12 91 LEU A N 1
ATOM 737 C CA . LEU A 1 91 ? -8.568 0.455 10.796 1.00 97.12 91 LEU A CA 1
ATOM 738 C C . LEU A 1 91 ? -8.943 -0.780 9.963 1.00 97.12 91 LEU A C 1
ATOM 740 O O . LEU A 1 91 ? -8.424 -0.954 8.859 1.00 97.12 91 LEU A O 1
ATOM 744 N N . ALA A 1 92 ? -9.872 -1.603 10.459 1.00 97.00 92 ALA A N 1
ATOM 745 C CA . ALA A 1 92 ? -10.321 -2.810 9.769 1.00 97.00 92 ALA A CA 1
ATOM 746 C C . ALA A 1 92 ? -10.982 -2.484 8.421 1.00 97.00 92 ALA A C 1
ATOM 748 O O . ALA A 1 92 ? -10.615 -3.062 7.397 1.00 97.00 92 ALA A O 1
ATOM 749 N N . LEU A 1 93 ? -11.906 -1.518 8.398 1.00 97.12 93 LEU A N 1
ATOM 750 C CA . LEU A 1 93 ? -12.609 -1.103 7.183 1.00 97.12 93 LEU A CA 1
ATOM 751 C C . LEU A 1 93 ? -11.663 -0.464 6.170 1.00 97.12 93 LEU A C 1
ATOM 753 O O . LEU A 1 93 ? -11.765 -0.758 4.984 1.00 97.12 93 LEU A O 1
ATOM 757 N N . THR A 1 94 ? -10.712 0.361 6.608 1.00 96.62 94 THR A N 1
ATOM 758 C CA . THR A 1 94 ? -9.753 1.001 5.695 1.00 96.62 94 THR A CA 1
ATOM 759 C C . THR A 1 94 ? -8.861 -0.037 5.023 1.00 96.62 94 THR A C 1
ATOM 761 O O . THR A 1 94 ? -8.659 0.030 3.812 1.00 96.62 94 THR A O 1
ATOM 764 N N . LEU A 1 95 ? -8.365 -1.028 5.774 1.00 95.81 95 LEU A N 1
ATOM 765 C CA . LEU A 1 95 ? -7.533 -2.104 5.226 1.00 95.81 95 LEU A CA 1
ATOM 766 C C . LEU A 1 95 ? -8.336 -3.070 4.339 1.00 95.81 95 LEU A C 1
ATOM 768 O O . LEU A 1 95 ? -7.835 -3.512 3.303 1.00 95.81 95 LEU A O 1
ATOM 772 N N . ALA A 1 96 ? -9.587 -3.362 4.696 1.00 95.56 96 ALA A N 1
ATOM 773 C CA . ALA A 1 96 ? -10.458 -4.212 3.892 1.00 95.56 96 ALA A CA 1
ATOM 774 C C . ALA A 1 96 ? -10.888 -3.523 2.589 1.00 95.56 96 ALA A C 1
ATOM 776 O O . ALA A 1 96 ? -10.737 -4.092 1.510 1.00 95.56 96 ALA A O 1
ATOM 777 N N . LEU A 1 97 ? -11.389 -2.289 2.665 1.00 96.62 97 LEU A N 1
ATOM 778 C CA . LEU A 1 97 ? -11.950 -1.580 1.514 1.00 96.62 97 LEU A CA 1
ATOM 779 C C . LEU A 1 97 ? -10.869 -0.970 0.619 1.00 96.62 97 LEU A C 1
ATOM 781 O O . LEU A 1 97 ? -10.997 -1.026 -0.600 1.00 96.62 97 LEU A O 1
ATOM 785 N N . GLY A 1 98 ? -9.798 -0.421 1.195 1.00 94.25 98 GLY A N 1
ATOM 786 C CA . GLY A 1 98 ? -8.713 0.211 0.446 1.00 94.25 98 GLY A CA 1
ATOM 787 C C . GLY A 1 98 ? -7.830 -0.817 -0.270 1.00 94.25 98 GLY A C 1
ATOM 788 O O . GLY A 1 98 ? -8.048 -1.119 -1.443 1.00 94.25 98 GLY A O 1
ATOM 789 N N . PRO A 1 99 ? -6.798 -1.371 0.385 1.00 92.50 99 PRO A N 1
ATOM 790 C CA . PRO A 1 99 ? -5.909 -2.317 -0.270 1.00 92.50 99 PRO A CA 1
ATOM 791 C C 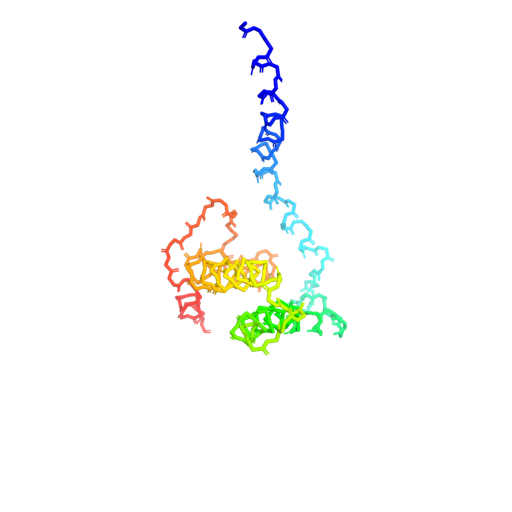. PRO A 1 99 ? -6.588 -3.661 -0.579 1.00 92.50 99 PRO A C 1
ATOM 793 O O . PRO A 1 99 ? -6.314 -4.233 -1.636 1.00 92.50 99 PRO A O 1
ATOM 796 N N . GLY A 1 100 ? -7.467 -4.155 0.303 1.00 92.06 100 GLY A N 1
ATOM 797 C CA . GLY A 1 100 ? -8.143 -5.446 0.142 1.00 92.06 100 GLY A CA 1
ATOM 798 C C . GLY A 1 100 ? -9.067 -5.500 -1.075 1.00 92.06 100 GLY A C 1
ATOM 799 O O . GLY A 1 100 ? -8.870 -6.338 -1.950 1.00 92.06 100 GLY A O 1
ATOM 800 N N . LEU A 1 101 ? -10.035 -4.590 -1.159 1.00 93.81 101 LEU A N 1
ATOM 801 C CA . LEU A 1 101 ? -11.031 -4.567 -2.227 1.00 93.81 101 LEU A CA 1
ATOM 802 C C . LEU A 1 101 ? -10.601 -3.654 -3.378 1.00 93.81 101 LEU A C 1
ATOM 804 O O . LEU A 1 101 ? -10.353 -4.128 -4.488 1.00 93.81 101 LEU A O 1
ATOM 808 N N . LEU A 1 102 ? -10.473 -2.351 -3.126 1.00 94.62 102 LEU A N 1
ATOM 809 C CA . LEU A 1 102 ? -10.249 -1.371 -4.185 1.00 94.62 102 LEU A CA 1
ATOM 810 C C . LEU A 1 102 ? -8.949 -1.664 -4.942 1.00 94.62 102 LEU A C 1
ATOM 812 O O . LEU A 1 102 ? -8.955 -1.796 -6.162 1.00 94.62 102 LEU A O 1
ATOM 816 N N . VAL A 1 103 ? -7.828 -1.848 -4.246 1.00 91.56 103 VAL A N 1
ATOM 817 C CA . VAL A 1 103 ? -6.547 -2.058 -4.932 1.00 91.56 103 VAL A CA 1
ATOM 818 C C . VAL A 1 103 ? -6.414 -3.480 -5.477 1.00 91.56 103 VAL A C 1
ATOM 820 O O . VAL A 1 103 ? -6.075 -3.638 -6.649 1.00 91.56 103 VAL A O 1
ATOM 823 N N . ASN A 1 104 ? -6.616 -4.519 -4.662 1.00 90.75 104 ASN A N 1
ATOM 824 C CA . ASN A 1 104 ? -6.320 -5.893 -5.087 1.00 90.75 104 ASN A CA 1
ATOM 825 C C . ASN A 1 104 ? -7.384 -6.505 -6.007 1.00 90.75 104 ASN A C 1
ATOM 827 O O . ASN A 1 104 ? -7.007 -7.304 -6.864 1.00 90.75 104 ASN A O 1
ATOM 831 N N . VAL A 1 105 ? -8.660 -6.134 -5.860 1.00 89.38 105 VAL A N 1
ATOM 832 C CA . VAL A 1 105 ? -9.764 -6.705 -6.651 1.00 89.38 105 VAL A CA 1
ATOM 833 C C . VAL A 1 105 ? -10.143 -5.798 -7.817 1.00 89.38 105 VAL A C 1
ATOM 835 O O . VAL A 1 105 ? -10.260 -6.278 -8.941 1.00 89.38 105 VAL A O 1
ATOM 838 N N . VAL A 1 106 ? -10.300 -4.491 -7.583 1.00 90.00 106 VAL A N 1
ATOM 839 C CA . VAL A 1 106 ? -10.778 -3.573 -8.631 1.00 90.00 106 VAL A CA 1
ATOM 840 C C . VAL A 1 106 ? -9.630 -3.081 -9.507 1.00 90.00 106 VAL A C 1
ATOM 842 O O . VAL A 1 106 ? -9.675 -3.244 -10.723 1.00 90.00 106 VAL A O 1
ATOM 845 N N . LEU A 1 107 ? -8.578 -2.505 -8.924 1.00 88.94 107 LEU A N 1
ATOM 846 C CA . LEU A 1 107 ? -7.538 -1.831 -9.704 1.00 88.94 107 LEU A CA 1
ATOM 847 C C . LEU A 1 107 ? -6.511 -2.807 -10.291 1.00 88.94 107 LEU A C 1
ATOM 849 O O . LEU A 1 107 ? -6.366 -2.894 -11.508 1.00 88.94 107 LEU A O 1
ATOM 853 N N . LYS A 1 108 ? -5.787 -3.563 -9.455 1.00 85.56 108 LYS A N 1
ATOM 854 C CA . LYS A 1 108 ? -4.646 -4.396 -9.888 1.00 85.56 108 LYS A CA 1
ATOM 855 C C . LYS A 1 108 ? -4.969 -5.374 -11.027 1.00 85.56 108 LYS A C 1
ATOM 857 O O . LYS A 1 108 ? -4.115 -5.503 -11.906 1.00 85.56 108 LYS A O 1
ATOM 862 N N . PRO A 1 109 ? -6.114 -6.082 -11.040 1.00 86.19 109 PRO A N 1
ATOM 863 C CA . PRO A 1 109 ? -6.427 -7.021 -12.115 1.00 86.19 109 PRO A CA 1
ATOM 864 C C . PRO A 1 109 ? -6.798 -6.328 -13.427 1.00 86.19 109 PRO A C 1
ATOM 866 O O . PRO A 1 109 ? -6.564 -6.909 -14.484 1.00 86.19 109 PRO A O 1
ATOM 869 N N . ASN A 1 110 ? -7.334 -5.104 -13.348 1.00 86.25 110 ASN A N 1
ATOM 870 C CA . ASN A 1 110 ? -7.939 -4.400 -14.478 1.00 86.25 110 ASN A CA 1
ATOM 871 C C . ASN A 1 110 ? -7.095 -3.239 -15.027 1.00 86.25 110 ASN A C 1
ATOM 873 O O . ASN A 1 110 ? -7.444 -2.684 -16.060 1.00 86.25 110 ASN A O 1
ATOM 877 N N . TRP A 1 111 ? -5.997 -2.855 -14.365 1.00 87.62 111 TRP A N 1
ATOM 878 C CA . TRP A 1 111 ? -5.183 -1.698 -14.769 1.00 87.62 111 TRP A CA 1
ATOM 879 C C . TRP A 1 111 ? -4.415 -1.913 -16.082 1.00 87.62 111 TRP A C 1
ATOM 881 O O . TRP A 1 111 ? -4.081 -0.963 -16.784 1.00 87.62 111 TRP A O 1
ATOM 891 N N . GLY A 1 112 ? -4.059 -3.164 -16.381 1.00 82.38 112 GLY A N 1
ATOM 892 C CA . GLY A 1 112 ? -3.406 -3.548 -17.633 1.00 82.38 112 GLY A CA 1
ATOM 893 C C . GLY A 1 112 ? -2.018 -2.975 -17.917 1.00 82.38 112 GLY A C 1
ATOM 894 O O . GLY A 1 112 ? -1.599 -2.918 -19.071 1.00 82.38 112 GLY A O 1
ATOM 895 N N . ARG A 1 113 ? -1.278 -2.584 -16.872 1.00 85.75 113 ARG A N 1
ATOM 896 C CA . ARG A 1 113 ? 0.127 -2.163 -16.982 1.00 85.75 113 ARG A CA 1
ATOM 897 C C . ARG A 1 113 ? 1.088 -3.360 -16.843 1.00 85.75 113 ARG A C 1
ATOM 899 O O . ARG A 1 113 ? 1.060 -4.021 -15.795 1.00 85.75 113 ARG A O 1
ATOM 906 N N . PRO A 1 114 ? 1.993 -3.593 -17.816 1.00 85.00 114 PRO A N 1
ATOM 907 C CA . PRO A 1 114 ? 3.073 -4.562 -17.673 1.00 85.00 114 PRO A CA 1
ATOM 908 C C . PRO A 1 114 ? 4.058 -4.163 -16.581 1.00 85.00 114 PRO A C 1
ATOM 910 O O . PRO A 1 114 ? 4.406 -2.998 -16.411 1.00 85.00 114 PRO A O 1
ATOM 913 N N . ARG A 1 115 ? 4.508 -5.156 -15.810 1.00 85.25 115 ARG A N 1
ATOM 914 C CA . ARG A 1 115 ? 5.600 -4.982 -14.843 1.00 85.25 115 ARG A CA 1
ATOM 915 C C . ARG A 1 115 ? 6.930 -4.903 -15.596 1.00 85.25 115 ARG A C 1
ATOM 917 O O . ARG A 1 115 ? 7.012 -5.542 -16.639 1.00 85.25 115 ARG A O 1
ATOM 924 N N . PRO A 1 116 ? 7.973 -4.243 -15.056 1.00 84.81 116 PRO A N 1
ATOM 925 C CA . PRO A 1 116 ? 9.264 -4.089 -15.735 1.00 84.81 116 PRO A CA 1
ATOM 926 C C . PRO A 1 116 ? 9.804 -5.393 -16.338 1.00 84.81 116 PRO A C 1
ATOM 928 O O . PRO A 1 116 ? 10.113 -5.447 -17.515 1.00 84.81 116 PRO A O 1
ATOM 931 N N . ARG A 1 117 ? 9.759 -6.503 -15.591 1.00 84.38 117 ARG A N 1
ATOM 932 C CA . ARG A 1 117 ? 10.180 -7.836 -16.069 1.00 84.38 117 ARG A CA 1
ATOM 933 C C . ARG A 1 117 ? 9.386 -8.441 -17.235 1.00 84.38 117 ARG A C 1
ATOM 935 O O . ARG A 1 117 ? 9.739 -9.513 -17.703 1.00 84.38 117 ARG A O 1
ATOM 942 N N . HIS A 1 118 ? 8.260 -7.847 -17.615 1.00 85.19 118 HIS A N 1
ATOM 943 C CA . HIS A 1 118 ? 7.453 -8.269 -18.760 1.00 85.19 118 HIS A CA 1
ATOM 944 C C . HIS A 1 118 ? 7.664 -7.353 -19.963 1.00 85.19 118 HIS A C 1
ATOM 946 O O . HIS A 1 118 ? 7.092 -7.627 -21.010 1.00 85.19 118 HIS A O 1
ATOM 952 N N . VAL A 1 119 ? 8.433 -6.274 -19.821 1.00 88.00 119 VAL A N 1
ATOM 953 C CA . VAL A 1 119 ? 8.635 -5.279 -20.870 1.00 88.00 119 VAL A CA 1
ATOM 954 C C . VAL A 1 119 ? 9.766 -5.705 -21.809 1.00 88.00 119 VAL A C 1
ATOM 956 O O . VAL A 1 119 ? 10.762 -6.261 -21.348 1.00 88.00 119 VAL A O 1
ATOM 959 N N . ILE A 1 120 ? 9.625 -5.425 -23.108 1.00 88.31 120 ILE A N 1
ATOM 960 C CA . ILE A 1 120 ? 10.596 -5.784 -24.160 1.00 88.31 120 ILE A CA 1
ATOM 961 C C . ILE A 1 120 ? 12.008 -5.282 -23.835 1.00 88.31 120 ILE A C 1
ATOM 963 O O . ILE A 1 120 ? 12.966 -6.047 -23.936 1.00 88.31 120 ILE A O 1
ATOM 967 N N . GLU A 1 121 ? 12.146 -4.041 -23.356 1.00 85.75 121 GLU A N 1
ATOM 968 C CA . GLU A 1 121 ? 13.453 -3.468 -22.989 1.00 85.75 121 GLU A CA 1
ATOM 969 C C . GLU A 1 121 ? 14.166 -4.230 -21.852 1.00 85.75 121 GLU A C 1
ATOM 971 O O . GLU A 1 121 ? 15.364 -4.055 -21.639 1.00 85.75 121 GLU A O 1
ATOM 976 N N . LEU A 1 122 ? 13.442 -5.075 -21.113 1.00 85.88 122 LEU A N 1
ATOM 977 C CA . LEU A 1 122 ? 13.911 -5.804 -19.931 1.00 85.88 122 LEU A CA 1
ATOM 978 C C . LEU A 1 122 ? 13.732 -7.324 -20.097 1.00 85.88 122 LEU A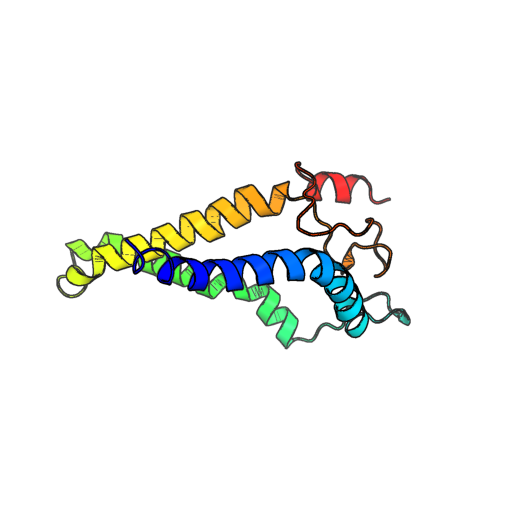 C 1
ATOM 980 O O . LEU A 1 122 ? 13.564 -8.051 -19.115 1.00 85.88 122 LEU A O 1
ATOM 984 N N . GLY A 1 123 ? 13.757 -7.800 -21.347 1.00 82.62 123 GLY A N 1
ATOM 985 C CA . GLY A 1 123 ? 13.729 -9.225 -21.689 1.00 82.62 123 GLY A CA 1
ATOM 986 C C . GLY A 1 123 ? 12.346 -9.880 -21.672 1.00 82.62 123 GLY A C 1
ATOM 987 O O . GLY A 1 123 ? 12.273 -11.106 -21.687 1.00 82.62 123 GLY A O 1
ATOM 988 N N . GLY A 1 124 ? 11.270 -9.091 -21.619 1.00 85.75 124 GLY A N 1
ATOM 989 C CA . GLY A 1 124 ? 9.894 -9.565 -21.769 1.00 85.75 124 GLY A CA 1
ATOM 990 C C . GLY A 1 124 ? 9.322 -9.347 -23.174 1.00 85.75 124 GLY A C 1
ATOM 991 O O . GLY A 1 124 ? 10.052 -9.127 -24.133 1.00 85.75 124 GLY A O 1
ATOM 992 N N . GLU A 1 125 ? 7.994 -9.386 -23.287 1.00 84.44 125 GLU A N 1
ATOM 993 C CA . GLU A 1 125 ? 7.268 -9.362 -24.572 1.00 84.44 125 GLU A CA 1
ATOM 994 C C . GLU A 1 125 ? 6.246 -8.215 -24.675 1.00 84.44 125 GLU A C 1
ATOM 996 O O . GLU A 1 125 ? 5.698 -7.931 -25.738 1.00 84.44 125 GLU A O 1
ATOM 1001 N N . ALA A 1 126 ? 5.979 -7.511 -23.571 1.00 83.50 126 ALA A N 1
ATOM 1002 C CA . ALA A 1 126 ? 5.039 -6.400 -23.528 1.00 83.50 126 ALA A CA 1
ATOM 1003 C C . ALA A 1 126 ? 5.700 -5.077 -23.927 1.00 83.50 126 ALA A C 1
ATOM 1005 O O . ALA A 1 126 ? 6.802 -4.753 -23.487 1.00 83.50 126 ALA A O 1
ATOM 1006 N N . LYS A 1 127 ? 4.972 -4.228 -24.654 1.00 85.69 127 LYS A N 1
ATOM 1007 C CA . LYS A 1 127 ? 5.359 -2.818 -24.806 1.00 85.69 127 LYS A CA 1
ATOM 1008 C C . LYS A 1 127 ? 5.207 -2.085 -23.473 1.00 85.69 127 LYS A C 1
ATOM 1010 O O . LYS A 1 127 ? 4.191 -2.262 -22.793 1.00 85.69 127 LYS A O 1
ATOM 1015 N N . PHE A 1 128 ? 6.183 -1.248 -23.122 1.00 85.00 128 PHE A N 1
ATOM 1016 C CA . PHE A 1 128 ? 6.094 -0.376 -21.954 1.00 85.00 128 PHE A CA 1
ATOM 1017 C C . PHE A 1 128 ? 4.820 0.479 -22.003 1.00 85.00 128 PHE A C 1
ATOM 1019 O O . PHE A 1 128 ? 4.397 0.934 -23.070 1.00 85.00 128 PHE A O 1
ATOM 1026 N N . ARG A 1 129 ? 4.202 0.709 -20.838 1.00 85.75 129 ARG A N 1
ATOM 1027 C CA . ARG A 1 129 ? 3.063 1.622 -20.705 1.00 85.75 129 ARG A CA 1
ATOM 1028 C C . ARG A 1 129 ? 3.196 2.492 -19.456 1.00 85.75 129 ARG A C 1
ATOM 1030 O O . ARG A 1 129 ? 3.475 1.954 -18.378 1.00 85.75 129 ARG A O 1
ATOM 1037 N N . PRO A 1 130 ? 2.925 3.802 -19.576 1.00 85.75 130 PRO A N 1
ATOM 1038 C CA . PRO A 1 130 ? 2.936 4.704 -18.438 1.00 85.75 130 PRO A CA 1
ATOM 1039 C C . PRO A 1 130 ? 1.773 4.405 -17.487 1.00 85.75 130 PRO A C 1
ATOM 1041 O O . PRO A 1 130 ? 0.711 3.933 -17.898 1.00 85.75 130 PRO A O 1
ATOM 1044 N N . PHE A 1 131 ? 1.943 4.698 -16.197 1.00 81.69 131 PHE A N 1
ATOM 1045 C CA . PHE A 1 131 ? 0.953 4.305 -15.187 1.00 81.69 131 PHE A CA 1
ATOM 1046 C C . PHE A 1 131 ? -0.398 5.025 -15.315 1.00 81.69 131 PHE A C 1
ATOM 1048 O O . PHE A 1 131 ? -1.411 4.455 -14.920 1.00 81.69 131 PHE A O 1
ATOM 1055 N N . TYR A 1 132 ? -0.420 6.236 -15.878 1.00 83.38 132 TYR A N 1
ATOM 1056 C CA . TYR A 1 132 ? -1.629 7.039 -16.095 1.00 83.38 132 TYR A CA 1
ATOM 1057 C C . TYR A 1 132 ? -2.420 6.647 -17.353 1.00 83.38 132 TYR A C 1
ATOM 1059 O O . TYR A 1 132 ? -3.484 7.208 -17.591 1.00 83.38 132 TYR A O 1
ATOM 1067 N N . SER A 1 133 ? -1.927 5.697 -18.158 1.00 84.38 133 SER A N 1
ATOM 1068 C CA . SER A 1 133 ? -2.633 5.167 -19.333 1.00 84.38 133 SER A CA 1
ATOM 1069 C C . SER A 1 133 ? -3.026 3.699 -19.096 1.00 84.38 133 SER A C 1
ATOM 1071 O O . SER A 1 133 ? -2.352 2.785 -19.587 1.00 84.38 133 SER A O 1
ATOM 1073 N N . PRO A 1 134 ? -4.071 3.441 -18.280 1.00 81.56 134 PRO A N 1
ATOM 1074 C CA . PRO A 1 134 ? -4.519 2.084 -17.998 1.00 81.56 134 PRO A CA 1
ATOM 1075 C C . PRO A 1 134 ? -5.116 1.426 -19.245 1.00 81.56 134 PRO A C 1
ATOM 1077 O O . PRO A 1 134 ? -5.763 2.073 -20.069 1.00 81.56 134 PRO A O 1
ATOM 1080 N N . ASN A 1 135 ? -4.926 0.113 -19.353 1.00 82.94 135 ASN A N 1
ATOM 1081 C CA . ASN A 1 135 ? -5.615 -0.721 -20.329 1.00 82.94 135 ASN A CA 1
ATOM 1082 C C . ASN A 1 135 ? -6.696 -1.519 -19.606 1.00 82.94 135 ASN A C 1
ATOM 1084 O O . ASN A 1 135 ? -6.407 -2.573 -19.037 1.00 82.94 135 ASN A O 1
ATOM 1088 N N . TRP A 1 136 ? -7.911 -0.975 -19.585 1.00 81.12 136 TRP A N 1
ATOM 1089 C CA . TRP A 1 136 ? -9.025 -1.551 -18.841 1.00 81.12 136 TRP A CA 1
ATOM 1090 C C . TRP A 1 136 ? -9.383 -2.943 -19.367 1.00 81.12 136 TRP A C 1
ATOM 1092 O O . TRP A 1 136 ? -9.775 -3.102 -20.519 1.00 81.12 136 TRP A O 1
ATOM 1102 N N . GLY A 1 137 ? -9.247 -3.949 -18.505 1.00 76.25 137 GLY A N 1
ATOM 1103 C CA . GLY A 1 137 ? -9.564 -5.343 -18.814 1.00 76.25 137 GLY A CA 1
ATOM 1104 C C . GLY A 1 137 ? -8.658 -6.322 -18.062 1.00 76.25 137 GLY A C 1
ATOM 1105 O O . GLY A 1 137 ? -7.663 -5.900 -17.465 1.00 76.25 137 GLY A O 1
ATOM 1106 N N . PRO A 1 138 ? -8.974 -7.630 -18.061 1.00 70.44 138 PRO A N 1
ATOM 1107 C CA . PRO A 1 138 ? -8.217 -8.658 -17.347 1.00 70.44 138 PRO A CA 1
ATOM 1108 C C . PRO A 1 138 ? -6.862 -8.962 -18.017 1.00 70.44 138 PRO A C 1
ATOM 1110 O O . PRO A 1 138 ? -6.569 -10.089 -18.409 1.00 70.44 138 PRO A O 1
ATOM 1113 N N . TRP A 1 139 ? -5.972 -7.972 -18.061 1.00 68.94 139 TRP A N 1
ATOM 1114 C CA . TRP A 1 139 ? -4.729 -8.015 -18.830 1.00 68.94 139 TRP A CA 1
ATOM 1115 C C . TRP A 1 139 ? -3.793 -9.155 -18.434 1.00 68.94 139 TRP A C 1
ATOM 1117 O O . TRP A 1 139 ? -3.124 -9.709 -19.293 1.00 68.94 139 TRP A O 1
ATOM 1127 N N . LYS A 1 140 ? -3.756 -9.568 -17.156 1.00 64.69 140 LYS A N 1
ATOM 1128 C CA . LYS A 1 140 ? -2.958 -10.745 -16.769 1.00 64.69 140 LYS A CA 1
ATOM 1129 C C . LYS A 1 140 ? -3.413 -12.005 -17.507 1.00 64.69 140 LYS A C 1
ATOM 1131 O O . LYS A 1 140 ? -2.566 -12.78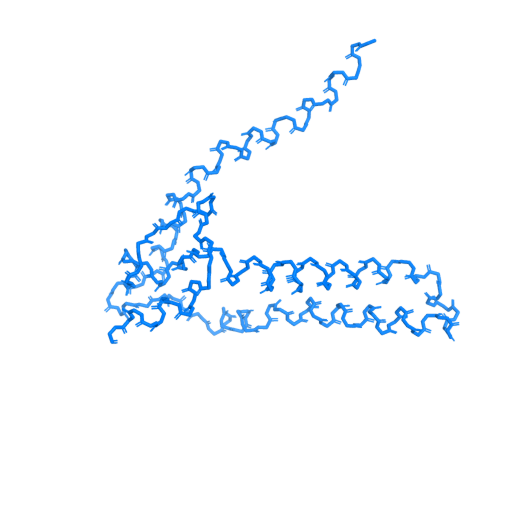2 -17.918 1.00 64.69 140 LYS A O 1
ATOM 1136 N N . ARG A 1 141 ? -4.725 -12.227 -17.640 1.00 61.31 141 ARG A N 1
ATOM 1137 C CA . ARG A 1 141 ? -5.260 -13.430 -18.295 1.00 61.31 141 ARG A CA 1
ATOM 1138 C C . ARG A 1 141 ? -4.997 -13.405 -19.793 1.00 61.31 141 ARG A C 1
ATOM 1140 O O . ARG A 1 141 ? -4.656 -14.440 -20.348 1.00 61.31 141 ARG A O 1
ATOM 1147 N N . ASP A 1 142 ? -5.116 -12.238 -20.410 1.00 60.34 142 ASP A N 1
ATOM 1148 C CA . ASP A 1 142 ? -4.935 -12.100 -21.854 1.00 60.34 142 ASP A CA 1
ATOM 1149 C C . ASP A 1 142 ? -3.448 -12.113 -22.240 1.00 60.34 142 ASP A C 1
ATOM 1151 O O . ASP A 1 142 ? -3.080 -12.722 -23.238 1.00 60.34 142 ASP A O 1
ATOM 1155 N N . PHE A 1 143 ? -2.576 -11.552 -21.395 1.00 62.34 143 PHE A N 1
ATOM 1156 C CA . PHE A 1 143 ? -1.127 -11.523 -21.608 1.00 62.34 143 PHE A CA 1
ATOM 1157 C C . PHE A 1 143 ? -0.477 -12.914 -21.572 1.00 62.34 143 PHE A C 1
ATOM 1159 O O . PHE A 1 143 ? 0.346 -13.218 -22.427 1.00 62.34 143 PHE A O 1
ATOM 1166 N N . TYR A 1 144 ? -0.859 -13.785 -20.628 1.00 56.75 144 TYR A N 1
ATOM 1167 C CA . TYR A 1 144 ? -0.333 -15.161 -20.602 1.00 56.75 144 TYR A CA 1
ATOM 1168 C C . TYR A 1 144 ? -0.891 -16.037 -21.730 1.00 56.75 144 TYR A C 1
ATOM 1170 O O . TYR A 1 144 ? -0.265 -17.024 -22.084 1.00 56.75 144 TYR A O 1
ATOM 1178 N N . LYS A 1 145 ? -2.054 -15.693 -22.300 1.00 58.62 145 LYS A N 1
ATOM 1179 C CA . LYS A 1 145 ? -2.613 -16.404 -23.462 1.00 58.62 145 LYS A CA 1
ATOM 1180 C C . LYS A 1 145 ? -1.925 -16.036 -24.775 1.00 58.62 145 LYS A C 1
ATOM 1182 O O . LYS A 1 145 ? -2.004 -16.807 -25.719 1.00 58.62 145 LYS A O 1
ATOM 1187 N N . SER A 1 146 ? -1.315 -14.853 -24.847 1.00 56.44 146 SER A N 1
ATOM 1188 C CA . SER A 1 146 ? -0.591 -14.379 -26.030 1.00 56.44 146 SER A CA 1
ATOM 1189 C C . SER A 1 146 ? 0.888 -14.775 -26.053 1.00 56.44 146 SER A C 1
ATOM 1191 O O . SER A 1 146 ? 1.559 -14.468 -27.033 1.00 56.44 146 SER A O 1
ATOM 1193 N N . MET A 1 147 ? 1.395 -15.402 -24.985 1.00 48.81 147 MET A N 1
ATOM 1194 C CA . MET A 1 147 ? 2.755 -15.944 -24.938 1.00 48.81 147 MET A CA 1
ATOM 1195 C C . MET A 1 147 ? 2.807 -17.274 -25.710 1.00 48.81 147 MET A C 1
ATOM 1197 O O . MET A 1 147 ? 1.898 -18.087 -25.514 1.00 48.81 147 MET A O 1
ATOM 1201 N N . PRO A 1 148 ? 3.808 -17.483 -26.585 1.00 47.84 148 PRO A N 1
ATOM 1202 C CA . PRO A 1 148 ? 4.004 -18.744 -27.301 1.00 47.84 148 PRO A CA 1
ATOM 1203 C C . PRO A 1 148 ? 4.351 -19.917 -26.373 1.00 47.84 148 PRO A C 1
ATOM 1205 O O . PRO A 1 148 ? 4.909 -19.683 -25.274 1.00 47.84 148 PRO A O 1
#

Radius of gyration: 21.62 Å; chains: 1; bounding box: 42×57×56 Å